Protein AF-A0A7D5PAZ8-F1 (afdb_monomer_lite)

Radius of gyration: 18.89 Å; chains: 1; bounding box: 46×23×48 Å

Structure (mmCIF, N/CA/C/O backbone):
data_AF-A0A7D5PAZ8-F1
#
_entry.id   AF-A0A7D5PAZ8-F1
#
loop_
_atom_site.group_PDB
_atom_site.id
_atom_site.type_symbol
_atom_site.label_atom_id
_atom_site.label_alt_id
_atom_site.label_comp_id
_atom_site.label_asym_id
_atom_site.label_entity_id
_atom_site.label_seq_id
_atom_site.pdbx_PDB_ins_code
_atom_site.Cartn_x
_atom_site.Cartn_y
_atom_site.Cartn_z
_atom_site.occupancy
_atom_site.B_iso_or_equiv
_atom_site.auth_seq_id
_atom_site.auth_comp_id
_atom_site.auth_asym_id
_atom_site.auth_atom_id
_atom_site.pdbx_PDB_model_num
ATOM 1 N N . MET A 1 1 ? 15.072 0.893 -30.126 1.00 60.09 1 MET A N 1
ATOM 2 C CA . MET A 1 1 ? 15.042 1.480 -28.778 1.00 60.09 1 MET A CA 1
ATOM 3 C C . MET A 1 1 ? 16.472 1.566 -28.330 1.00 60.09 1 MET A C 1
ATOM 5 O O . MET A 1 1 ? 17.144 0.543 -28.300 1.00 60.09 1 MET A O 1
ATOM 9 N N . SER A 1 2 ? 16.940 2.785 -28.148 1.00 76.88 2 SER A N 1
ATOM 10 C CA . SER A 1 2 ? 18.327 3.097 -27.815 1.00 76.88 2 SER A CA 1
ATOM 11 C C . SER A 1 2 ? 18.486 3.033 -26.297 1.00 76.88 2 SER A C 1
ATOM 13 O O . SER A 1 2 ? 17.546 3.391 -25.588 1.00 76.88 2 SER A O 1
ATOM 15 N N . ASP A 1 3 ? 19.645 2.619 -25.788 1.00 83.50 3 ASP A N 1
ATOM 16 C CA . ASP A 1 3 ? 19.871 2.496 -24.337 1.00 83.50 3 ASP A CA 1
ATOM 17 C C . ASP A 1 3 ? 19.579 3.813 -23.585 1.00 83.50 3 ASP A C 1
ATOM 19 O O . ASP A 1 3 ? 18.952 3.799 -22.530 1.00 83.50 3 ASP A O 1
ATOM 23 N N . GLN A 1 4 ? 19.847 4.965 -24.213 1.00 80.12 4 GLN A N 1
ATOM 24 C CA . GLN A 1 4 ? 19.473 6.292 -23.697 1.00 80.12 4 GLN A CA 1
ATOM 25 C C . GLN A 1 4 ? 17.962 6.512 -23.508 1.00 80.12 4 GLN A C 1
ATOM 27 O O . GLN A 1 4 ? 17.543 7.219 -22.589 1.00 80.12 4 GLN A O 1
ATOM 32 N N . GLU A 1 5 ? 17.123 5.947 -24.380 1.00 84.94 5 GLU A N 1
ATOM 33 C CA . GLU A 1 5 ? 15.663 6.056 -24.254 1.00 84.94 5 GLU A CA 1
ATOM 34 C C . GLU A 1 5 ? 15.158 5.193 -23.091 1.00 84.94 5 GLU A C 1
ATOM 36 O O . GLU A 1 5 ? 14.191 5.556 -22.422 1.00 84.94 5 GLU A O 1
ATOM 41 N N . ALA A 1 6 ? 15.819 4.059 -22.833 1.00 86.50 6 ALA A N 1
ATOM 42 C CA . ALA A 1 6 ? 15.523 3.212 -21.685 1.00 86.50 6 ALA A CA 1
ATOM 43 C C . ALA A 1 6 ? 15.943 3.886 -20.372 1.00 86.50 6 ALA A C 1
ATOM 45 O O . ALA A 1 6 ? 15.134 3.942 -19.450 1.00 86.50 6 ALA A O 1
ATOM 46 N N . GLU A 1 7 ? 17.142 4.469 -20.304 1.00 91.94 7 GLU A N 1
ATOM 47 C CA . GLU A 1 7 ? 17.615 5.201 -19.119 1.00 91.94 7 GLU A CA 1
ATOM 48 C C . GLU A 1 7 ? 16.719 6.396 -18.776 1.00 91.94 7 GLU A C 1
ATOM 50 O O . GLU A 1 7 ? 16.361 6.591 -17.615 1.00 91.94 7 GLU A O 1
ATOM 55 N N . SER A 1 8 ? 16.278 7.151 -19.787 1.00 88.44 8 SER A N 1
ATOM 56 C CA . SER A 1 8 ? 15.376 8.294 -19.581 1.00 88.44 8 SER A CA 1
ATOM 57 C C . SER A 1 8 ? 14.021 7.856 -19.014 1.00 88.44 8 SER A C 1
ATOM 59 O O . SER A 1 8 ? 13.479 8.494 -18.113 1.00 88.44 8 SER A O 1
ATOM 61 N N . ARG A 1 9 ? 13.485 6.728 -19.500 1.00 90.31 9 ARG A N 1
ATOM 62 C CA . ARG A 1 9 ? 12.237 6.150 -18.979 1.00 90.31 9 ARG A CA 1
ATOM 63 C C . ARG A 1 9 ? 12.393 5.601 -17.566 1.00 90.31 9 ARG A C 1
ATOM 65 O O . ARG A 1 9 ? 11.447 5.683 -16.791 1.00 90.31 9 ARG A O 1
ATOM 72 N N . ILE A 1 10 ? 13.550 5.031 -17.235 1.00 93.56 10 ILE A N 1
ATOM 73 C CA . ILE A 1 10 ? 13.837 4.546 -15.881 1.00 93.56 10 ILE A CA 1
ATOM 74 C C . ILE A 1 10 ? 13.847 5.723 -14.903 1.00 93.56 10 ILE A C 1
ATOM 76 O O . ILE A 1 10 ? 13.143 5.662 -13.902 1.00 93.56 10 ILE A O 1
ATOM 80 N N . GLN A 1 11 ? 14.536 6.819 -15.231 1.00 92.81 11 GLN A N 1
ATOM 81 C CA . GLN A 1 11 ? 14.566 8.014 -14.379 1.00 92.81 11 GLN A CA 1
ATOM 82 C C . GLN A 1 11 ? 13.171 8.614 -14.153 1.00 92.81 11 GLN A C 1
ATOM 84 O O . GLN A 1 11 ? 12.818 8.944 -13.022 1.00 92.81 11 GLN A O 1
ATOM 89 N N . GLU A 1 12 ? 12.351 8.709 -15.205 1.00 94.06 12 GLU A N 1
ATOM 90 C CA . GLU A 1 12 ? 10.967 9.189 -15.085 1.00 94.06 12 GLU A CA 1
ATOM 91 C C . GLU A 1 12 ? 10.134 8.288 -14.158 1.00 94.06 12 GLU A C 1
ATOM 93 O O . GLU A 1 12 ? 9.370 8.766 -13.317 1.00 94.06 12 GLU A O 1
ATOM 98 N N . LEU A 1 13 ? 10.282 6.967 -14.291 1.00 94.31 13 LEU A N 1
ATOM 99 C CA . LEU A 1 13 ? 9.573 6.006 -13.450 1.00 94.31 13 LEU A CA 1
ATOM 100 C C . LEU A 1 13 ? 10.021 6.087 -11.989 1.00 94.31 13 LEU A C 1
ATOM 102 O O . LEU A 1 13 ? 9.172 6.055 -11.101 1.00 94.31 13 LEU A O 1
ATOM 106 N N . GLU A 1 14 ? 11.319 6.236 -11.730 1.00 93.31 14 GLU A N 1
ATOM 107 C CA . GLU A 1 14 ? 11.860 6.406 -10.378 1.00 93.31 14 GLU A CA 1
ATOM 108 C C . GLU A 1 14 ? 11.327 7.676 -9.700 1.00 93.31 14 GLU A C 1
ATOM 110 O O . GLU A 1 14 ? 10.982 7.653 -8.516 1.00 93.31 14 GLU A O 1
ATOM 115 N N . GLU A 1 15 ? 11.205 8.781 -10.440 1.00 94.06 15 GLU A N 1
ATOM 116 C CA . GLU A 1 15 ? 10.649 10.029 -9.912 1.00 94.06 15 GLU A CA 1
ATOM 117 C C . GLU A 1 15 ? 9.159 9.887 -9.570 1.00 94.06 15 GLU A C 1
ATOM 119 O O . GLU A 1 15 ? 8.725 10.287 -8.486 1.00 94.06 15 GLU A O 1
ATOM 124 N N . ARG A 1 16 ? 8.389 9.227 -10.442 1.00 93.25 16 ARG A N 1
ATOM 125 C CA . ARG A 1 16 ? 6.966 8.943 -10.204 1.00 93.25 16 ARG A CA 1
ATOM 126 C C . ARG A 1 16 ? 6.746 8.010 -9.017 1.00 93.25 16 ARG A C 1
ATOM 128 O O . ARG A 1 16 ? 5.814 8.225 -8.246 1.00 93.25 16 ARG A O 1
ATOM 135 N N . VAL A 1 17 ? 7.591 6.993 -8.846 1.00 92.38 17 VAL A N 1
ATOM 136 C CA . VAL A 1 17 ? 7.541 6.108 -7.671 1.00 92.38 17 VAL A CA 1
ATOM 137 C C . VAL A 1 17 ? 7.808 6.907 -6.399 1.00 92.38 17 VAL A C 1
ATOM 139 O O . VAL A 1 17 ? 7.030 6.809 -5.454 1.00 92.38 17 VAL A O 1
ATOM 142 N N . ARG A 1 18 ? 8.823 7.777 -6.396 1.00 86.88 18 ARG A N 1
ATOM 143 C CA . ARG A 1 18 ? 9.135 8.632 -5.241 1.00 86.88 18 ARG A CA 1
ATOM 144 C C . ARG A 1 18 ? 7.979 9.565 -4.868 1.00 86.88 18 ARG A C 1
ATOM 146 O O . ARG A 1 18 ? 7.747 9.831 -3.687 1.00 86.88 18 ARG A O 1
ATOM 153 N N . GLU A 1 19 ? 7.262 10.095 -5.856 1.00 86.56 19 GLU A N 1
ATOM 154 C CA . GLU A 1 19 ? 6.077 10.920 -5.613 1.00 86.56 19 GLU A CA 1
ATOM 155 C C . GLU A 1 19 ? 4.930 10.104 -5.004 1.00 86.56 19 GLU A C 1
ATOM 157 O O . GLU A 1 19 ? 4.344 10.525 -4.005 1.00 86.56 19 GLU A O 1
ATOM 162 N N . LEU A 1 20 ? 4.663 8.911 -5.542 1.00 82.81 20 LEU A N 1
ATOM 163 C CA . LEU A 1 20 ? 3.657 7.997 -4.999 1.00 82.81 20 LEU A CA 1
ATOM 164 C C . LEU A 1 20 ? 3.982 7.586 -3.559 1.00 82.81 20 LEU A C 1
ATOM 166 O O . LEU A 1 20 ? 3.108 7.640 -2.697 1.00 82.81 20 LEU A O 1
ATOM 170 N N . GLU A 1 21 ? 5.240 7.256 -3.269 1.00 78.12 21 GLU A N 1
ATOM 171 C CA . GLU A 1 21 ? 5.701 6.943 -1.913 1.00 78.12 21 GLU A CA 1
ATOM 172 C C . GLU A 1 21 ? 5.479 8.117 -0.957 1.00 78.12 21 GLU A C 1
ATOM 174 O O . GLU A 1 21 ? 5.047 7.921 0.178 1.00 78.12 21 GLU A O 1
ATOM 179 N N . ARG A 1 22 ? 5.724 9.358 -1.400 1.00 77.38 22 ARG A N 1
ATOM 180 C CA . ARG A 1 22 ? 5.453 10.550 -0.585 1.00 77.38 22 ARG A CA 1
ATOM 181 C C . ARG A 1 22 ? 3.964 10.693 -0.270 1.00 77.38 22 ARG A C 1
ATOM 183 O O . ARG A 1 22 ? 3.635 11.011 0.871 1.00 77.38 22 ARG A O 1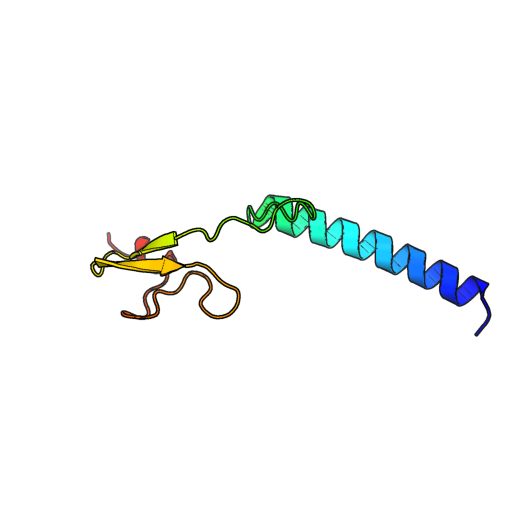
ATOM 190 N N . VAL A 1 23 ? 3.088 10.493 -1.256 1.00 76.06 23 VAL A N 1
ATOM 191 C CA . VAL A 1 23 ? 1.628 10.587 -1.074 1.00 76.06 23 VAL A CA 1
ATOM 192 C C . VAL A 1 23 ? 1.142 9.508 -0.110 1.00 76.06 23 VAL A C 1
ATOM 194 O O . VAL A 1 23 ? 0.453 9.823 0.856 1.00 76.06 23 VAL A O 1
ATOM 197 N N . VAL A 1 24 ? 1.571 8.258 -0.299 1.00 70.94 24 VAL A N 1
ATOM 198 C CA . VAL A 1 24 ? 1.188 7.146 0.584 1.00 70.94 24 VAL A CA 1
ATOM 199 C C . VAL A 1 24 ? 1.678 7.376 2.018 1.00 70.94 24 VAL A C 1
ATOM 201 O O . VAL A 1 24 ? 0.889 7.262 2.954 1.00 70.94 24 VAL A O 1
ATOM 204 N N . ASN A 1 25 ? 2.940 7.781 2.197 1.00 64.31 25 ASN A N 1
ATOM 205 C CA . ASN A 1 25 ? 3.502 8.051 3.524 1.00 64.31 25 ASN A CA 1
ATOM 206 C C . ASN A 1 25 ? 2.793 9.214 4.242 1.00 64.31 25 ASN A C 1
ATOM 208 O O . ASN A 1 25 ? 2.635 9.177 5.461 1.00 64.31 25 ASN A O 1
ATOM 212 N N . ARG A 1 26 ? 2.390 10.266 3.513 1.00 66.25 26 ARG A N 1
ATOM 213 C CA . ARG A 1 26 ? 1.772 11.465 4.099 1.00 66.25 26 ARG A CA 1
ATOM 214 C C . ARG A 1 26 ? 0.289 11.277 4.408 1.00 66.25 26 ARG A C 1
ATOM 216 O O . ARG A 1 26 ? -0.150 11.698 5.475 1.00 66.25 26 ARG A O 1
ATOM 223 N N . ASP A 1 27 ? -0.459 10.689 3.479 1.00 56.84 27 ASP A N 1
ATOM 224 C CA . ASP A 1 27 ? -1.924 10.726 3.510 1.00 56.84 27 ASP A CA 1
ATOM 225 C C . ASP A 1 27 ? -2.532 9.426 4.051 1.00 56.84 27 ASP A C 1
ATOM 227 O O . ASP A 1 27 ? -3.639 9.450 4.583 1.00 56.84 27 ASP A O 1
ATOM 231 N N . LEU A 1 28 ? -1.811 8.299 3.970 1.00 56.41 28 LEU A N 1
ATOM 232 C CA . LEU A 1 28 ? -2.305 6.996 4.434 1.00 56.41 28 LEU A CA 1
ATOM 233 C C . LEU A 1 28 ? -1.615 6.499 5.712 1.00 56.41 28 LEU A C 1
ATOM 235 O O . LEU A 1 28 ? -2.006 5.461 6.237 1.00 56.41 28 LEU A O 1
ATOM 239 N N . GLY A 1 29 ? -0.591 7.199 6.217 1.00 51.53 29 GLY A N 1
ATOM 240 C CA . GLY A 1 29 ? 0.116 6.827 7.453 1.00 51.53 29 GLY A CA 1
ATOM 241 C C . GLY A 1 29 ? 0.868 5.490 7.388 1.00 51.53 29 GLY A C 1
ATOM 242 O O . GLY A 1 29 ? 1.462 5.071 8.379 1.00 51.53 29 GLY A O 1
ATOM 243 N N . TYR A 1 30 ? 0.885 4.830 6.228 1.00 52.22 30 TYR A N 1
ATOM 244 C CA . TYR A 1 30 ? 1.765 3.707 5.956 1.00 52.22 30 TYR A CA 1
ATOM 245 C C . TYR A 1 30 ? 3.154 4.279 5.740 1.00 52.22 30 TYR A C 1
ATOM 247 O O . TYR A 1 30 ? 3.454 4.734 4.641 1.00 52.22 30 TYR A O 1
ATOM 255 N N . SER A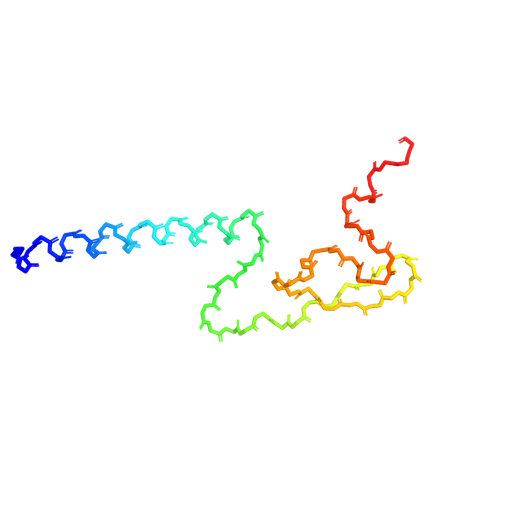 1 31 ? 3.998 4.261 6.773 1.00 49.75 31 SER A N 1
ATOM 256 C CA . SER A 1 31 ? 5.443 4.311 6.561 1.00 49.75 31 SER A CA 1
ATOM 257 C C . SER A 1 31 ? 5.803 3.115 5.687 1.00 49.75 31 SER A C 1
ATOM 259 O O . SER A 1 31 ? 6.060 2.027 6.194 1.00 49.75 31 SER A O 1
ATOM 261 N N . LEU A 1 32 ? 5.853 3.306 4.370 1.00 50.69 32 LEU A N 1
ATOM 262 C CA . LEU A 1 32 ? 6.504 2.400 3.426 1.00 50.69 32 LEU A CA 1
ATOM 263 C C . LEU A 1 32 ? 8.026 2.518 3.593 1.00 50.69 32 LEU A C 1
ATOM 265 O O . LEU A 1 32 ? 8.782 2.681 2.636 1.00 50.69 32 LEU A O 1
ATOM 269 N N . GLY A 1 33 ? 8.489 2.474 4.841 1.00 45.16 33 GLY A N 1
ATOM 270 C CA . GLY A 1 33 ? 9.870 2.202 5.147 1.00 45.16 33 GLY A CA 1
ATOM 271 C C . GLY A 1 33 ? 10.126 0.779 4.695 1.00 45.16 33 GLY A C 1
ATOM 272 O O . GLY A 1 33 ? 9.742 -0.164 5.371 1.00 45.16 33 GLY A O 1
ATOM 273 N N . TRP A 1 34 ? 10.807 0.627 3.566 1.00 48.00 34 TRP A N 1
ATOM 274 C CA . TRP A 1 34 ? 11.331 -0.637 3.040 1.00 48.00 34 TRP A CA 1
ATOM 275 C C . TRP A 1 34 ? 12.245 -1.422 4.019 1.00 48.00 34 TRP A C 1
ATOM 277 O O . TRP A 1 34 ? 12.879 -2.389 3.610 1.00 48.00 34 TRP A O 1
ATOM 287 N N . ASN A 1 35 ? 12.348 -1.019 5.292 1.00 45.62 35 ASN A N 1
ATOM 288 C CA . ASN A 1 35 ? 13.211 -1.626 6.305 1.00 45.62 35 ASN A CA 1
ATOM 289 C C . ASN A 1 35 ? 12.476 -2.305 7.464 1.00 45.62 35 ASN A C 1
ATOM 291 O O . ASN A 1 35 ? 13.126 -3.052 8.183 1.00 45.62 35 ASN A O 1
ATOM 295 N N . ASP A 1 36 ? 11.164 -2.133 7.611 1.00 43.41 36 ASP A N 1
ATOM 296 C CA . ASP A 1 36 ? 10.393 -2.920 8.570 1.00 43.41 36 ASP A CA 1
ATOM 297 C C . ASP A 1 36 ? 9.068 -3.313 7.914 1.00 43.41 36 ASP A C 1
ATOM 299 O O . ASP A 1 36 ? 8.335 -2.424 7.467 1.00 43.41 36 ASP A O 1
ATOM 303 N N . PRO A 1 37 ? 8.743 -4.618 7.797 1.00 47.41 37 PRO A N 1
ATOM 304 C CA . PRO A 1 37 ? 7.372 -4.991 7.486 1.00 47.41 37 PRO A CA 1
ATOM 305 C C . PRO A 1 37 ? 6.497 -4.298 8.536 1.00 47.41 37 PRO A C 1
ATOM 307 O O . PRO A 1 37 ? 6.839 -4.385 9.719 1.00 47.41 37 PRO A O 1
ATOM 310 N N . PRO A 1 38 ? 5.435 -3.569 8.143 1.00 52.84 38 PRO A N 1
ATOM 311 C CA . PRO A 1 38 ? 4.535 -2.993 9.126 1.00 52.84 38 PRO A CA 1
ATOM 312 C C . PRO A 1 38 ? 4.118 -4.143 10.035 1.00 52.84 38 PRO A C 1
ATOM 314 O O . PRO A 1 38 ? 3.593 -5.147 9.544 1.00 52.84 38 PRO A O 1
ATOM 317 N N . GLU A 1 39 ? 4.454 -4.051 11.326 1.00 54.41 39 GLU A N 1
ATOM 318 C CA . GLU A 1 39 ? 3.952 -5.018 12.293 1.00 54.41 39 GLU A CA 1
ATOM 319 C C . GLU A 1 39 ? 2.443 -5.101 12.065 1.00 54.41 39 GLU A C 1
ATOM 321 O O . GLU A 1 39 ? 1.821 -4.046 11.885 1.00 54.41 39 GLU A O 1
ATOM 326 N N . PRO A 1 40 ? 1.869 -6.312 11.966 1.00 56.84 40 PRO A N 1
ATOM 327 C CA . PRO A 1 40 ? 0.463 -6.458 11.641 1.00 56.84 40 PRO A CA 1
ATOM 328 C C . PRO A 1 40 ? -0.343 -5.629 12.635 1.00 56.84 40 PRO A C 1
ATOM 330 O O . PRO A 1 40 ? -0.391 -5.910 13.833 1.00 56.84 40 PRO A O 1
ATOM 333 N N . SER A 1 41 ? -0.920 -4.538 12.141 1.00 66.25 41 SER A N 1
ATOM 334 C CA . SER A 1 41 ? -1.705 -3.630 12.951 1.00 66.25 41 SER A CA 1
ATOM 335 C C . SER A 1 41 ? -3.059 -4.289 13.151 1.00 66.25 41 SER A C 1
ATOM 337 O O . SER A 1 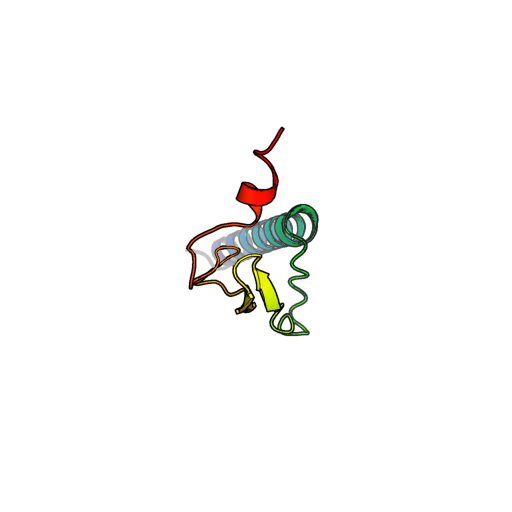41 ? -3.888 -4.358 12.246 1.00 66.25 41 SER A O 1
ATOM 339 N N . SER A 1 42 ? -3.260 -4.858 14.336 1.00 76.38 42 SER A N 1
ATOM 340 C CA . SER A 1 42 ? -4.540 -5.433 14.728 1.00 76.38 42 SER A CA 1
ATOM 341 C C . SER A 1 42 ? -5.513 -4.328 15.143 1.00 76.38 42 SER A C 1
ATOM 343 O O . SER A 1 42 ? -5.162 -3.469 15.955 1.00 76.38 42 SER A O 1
ATOM 345 N N . ILE A 1 43 ? -6.738 -4.365 14.621 1.00 78.00 43 ILE A N 1
ATOM 346 C CA . ILE A 1 43 ? -7.847 -3.488 15.009 1.00 78.00 43 ILE A CA 1
ATOM 347 C C . ILE A 1 43 ? -8.866 -4.291 15.811 1.00 78.00 43 ILE A C 1
ATOM 349 O O . ILE A 1 43 ? -9.299 -5.363 15.386 1.00 78.00 43 ILE A O 1
ATOM 353 N N . ASP A 1 44 ? -9.315 -3.715 16.924 1.00 81.31 44 ASP A N 1
ATOM 354 C CA . ASP A 1 44 ? -10.499 -4.178 17.642 1.00 81.31 44 ASP A CA 1
ATOM 355 C C . ASP A 1 44 ? -11.765 -3.592 17.007 1.00 81.31 44 ASP A C 1
ATOM 357 O O . ASP A 1 44 ? -11.982 -2.372 16.993 1.00 81.31 44 ASP A O 1
ATOM 361 N N . CYS A 1 45 ? -12.609 -4.469 16.467 1.00 80.25 45 CYS A N 1
ATOM 362 C CA . CYS A 1 45 ? -13.933 -4.105 15.989 1.00 80.25 45 CYS A CA 1
ATOM 363 C C . CYS A 1 45 ? -14.930 -4.036 17.152 1.00 80.25 45 CYS A C 1
ATOM 365 O O . CYS A 1 45 ? -14.893 -4.854 18.070 1.00 80.25 45 CYS A O 1
ATOM 367 N N . ASP A 1 46 ? -15.905 -3.130 17.065 1.00 81.12 46 ASP A N 1
ATOM 368 C CA . ASP A 1 46 ? -16.951 -2.962 18.083 1.00 81.12 46 ASP A CA 1
ATOM 369 C C . ASP A 1 46 ? -17.869 -4.199 18.221 1.00 81.12 46 ASP A C 1
ATOM 371 O O . ASP A 1 46 ? -18.597 -4.325 19.204 1.00 81.12 46 ASP A O 1
ATOM 375 N N . CYS A 1 47 ? -17.826 -5.143 17.268 1.00 81.56 47 CYS A N 1
ATOM 376 C CA . CYS A 1 47 ? -18.490 -6.446 17.399 1.00 81.56 47 CYS A CA 1
ATOM 377 C C . CYS A 1 47 ? -17.771 -7.418 18.355 1.00 81.56 47 CYS A C 1
ATOM 379 O O . CYS A 1 47 ? -18.314 -8.479 18.654 1.00 81.56 47 CYS A O 1
ATOM 381 N N . GLY A 1 48 ? -16.576 -7.063 18.841 1.00 82.50 48 GLY A N 1
ATOM 382 C CA . GLY A 1 48 ? -15.752 -7.880 19.734 1.00 82.50 48 GLY A CA 1
ATOM 383 C C . GLY A 1 48 ? -14.666 -8.696 19.030 1.00 82.50 48 GLY A C 1
ATOM 384 O O . GLY A 1 48 ? -13.923 -9.409 19.701 1.00 82.50 48 GLY A O 1
ATOM 385 N N . THR A 1 49 ? -14.555 -8.594 17.703 1.00 83.94 49 THR A N 1
ATOM 386 C CA . THR A 1 49 ? -13.536 -9.297 16.913 1.00 83.94 49 THR A CA 1
ATOM 387 C C . THR A 1 49 ? -12.303 -8.423 16.715 1.00 83.94 49 THR A C 1
ATOM 389 O O . THR A 1 49 ? -12.395 -7.330 16.154 1.00 83.94 49 THR A O 1
ATOM 392 N N . THR A 1 50 ? -11.140 -8.937 17.106 1.00 83.25 50 THR A N 1
ATOM 393 C CA . THR A 1 50 ? -9.830 -8.373 16.760 1.00 83.25 50 THR A CA 1
ATOM 394 C C . THR A 1 50 ? -9.353 -8.980 15.442 1.00 83.25 50 THR A C 1
ATOM 396 O O . THR A 1 50 ? -9.347 -10.204 15.299 1.00 83.25 50 THR A O 1
ATOM 399 N N . PHE A 1 51 ? -8.957 -8.154 14.474 1.00 81.88 51 PHE A N 1
ATOM 400 C CA . PHE A 1 51 ? -8.487 -8.622 13.165 1.00 81.88 51 PHE A CA 1
ATOM 401 C C . PHE A 1 51 ? -7.275 -7.829 12.669 1.00 81.88 51 PHE A C 1
ATOM 403 O O . PHE A 1 51 ? -7.085 -6.675 13.042 1.00 81.88 51 PHE A O 1
ATOM 410 N N . GLU A 1 52 ? -6.448 -8.450 11.829 1.00 81.19 52 GLU A N 1
ATOM 411 C CA . GLU A 1 52 ? -5.272 -7.810 11.230 1.00 81.19 52 GLU A CA 1
ATOM 412 C C . GLU A 1 52 ? -5.655 -7.004 9.985 1.00 81.19 52 GLU A C 1
ATOM 414 O O . GLU A 1 52 ? -6.366 -7.499 9.101 1.00 81.19 52 GLU A O 1
ATOM 419 N N . ILE A 1 53 ? -5.136 -5.776 9.892 1.00 72.88 53 ILE A N 1
ATOM 420 C CA . ILE A 1 53 ? -5.188 -4.988 8.662 1.00 72.88 53 ILE A CA 1
ATOM 421 C C . ILE A 1 53 ? -4.204 -5.602 7.670 1.00 72.88 53 ILE A C 1
ATOM 423 O O . ILE A 1 53 ? -2.997 -5.659 7.906 1.00 72.88 53 ILE A O 1
ATOM 427 N N . ASN A 1 54 ? -4.717 -6.038 6.529 1.00 71.69 54 ASN A N 1
ATOM 428 C CA . ASN A 1 54 ? -3.910 -6.528 5.420 1.00 71.69 54 ASN A CA 1
ATOM 429 C C . ASN A 1 54 ? -4.502 -6.040 4.088 1.00 71.69 54 ASN A C 1
ATOM 431 O O . ASN A 1 54 ? -5.557 -5.406 4.059 1.00 71.69 54 ASN A O 1
ATOM 435 N N . LEU A 1 55 ? -3.817 -6.314 2.976 1.00 65.06 55 LEU A N 1
ATOM 436 C CA . LEU A 1 55 ? -4.260 -5.882 1.644 1.00 65.06 55 LEU A CA 1
ATOM 437 C C . LEU A 1 55 ? -5.586 -6.526 1.199 1.00 65.06 55 LEU A C 1
ATOM 439 O O . LEU A 1 55 ? -6.246 -5.978 0.321 1.00 65.06 55 LEU A O 1
ATOM 443 N N . GLU A 1 56 ? -5.971 -7.668 1.776 1.00 67.75 56 GLU A N 1
ATOM 444 C CA . GLU A 1 56 ? -7.213 -8.375 1.436 1.00 67.75 56 GLU A CA 1
ATOM 445 C C . GLU A 1 56 ? -8.423 -7.819 2.201 1.00 67.75 56 GLU A C 1
ATOM 447 O O . GLU A 1 56 ? -9.481 -7.607 1.613 1.00 67.75 56 GLU A O 1
ATOM 452 N N . ASN A 1 57 ? -8.262 -7.548 3.498 1.00 64.12 57 ASN A N 1
ATOM 453 C CA . ASN A 1 57 ? -9.328 -7.108 4.400 1.00 64.12 57 ASN A CA 1
ATOM 454 C C . ASN A 1 57 ? -9.446 -5.578 4.480 1.00 64.12 57 ASN A C 1
ATOM 456 O O . ASN A 1 57 ? -10.515 -5.043 4.782 1.00 64.12 57 ASN A O 1
ATOM 460 N N . GLY A 1 58 ? -8.351 -4.851 4.235 1.00 72.88 58 GLY A N 1
ATOM 461 C CA . GLY A 1 58 ? -8.283 -3.412 4.471 1.00 72.88 58 GLY A CA 1
ATOM 462 C C . GLY A 1 58 ? -8.691 -3.056 5.906 1.00 72.88 58 GLY A C 1
ATOM 46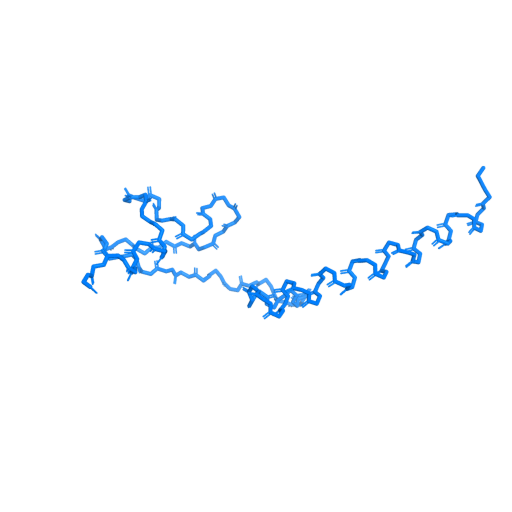3 O O . GLY A 1 58 ? -8.251 -3.688 6.863 1.00 72.88 58 GLY A O 1
ATOM 464 N N . LEU A 1 59 ? -9.552 -2.044 6.050 1.00 76.00 59 LEU A N 1
ATOM 465 C CA . LEU A 1 59 ? -10.113 -1.595 7.336 1.00 76.00 59 LEU A CA 1
ATOM 466 C C . LEU A 1 59 ? -11.494 -2.205 7.645 1.00 76.00 59 LEU A C 1
ATOM 468 O O . LEU A 1 59 ? -12.208 -1.693 8.507 1.00 76.00 59 LEU A O 1
ATOM 472 N N . ILE A 1 60 ? -11.902 -3.253 6.924 1.00 80.75 60 ILE A N 1
ATOM 473 C CA . ILE A 1 60 ? -13.226 -3.866 7.060 1.00 80.75 60 ILE A CA 1
ATOM 474 C C . ILE A 1 60 ? -13.122 -5.092 7.966 1.00 80.75 60 ILE A C 1
ATOM 476 O O . ILE A 1 60 ? -12.326 -5.996 7.717 1.00 80.75 60 ILE A O 1
ATOM 480 N N . CYS A 1 61 ? -13.952 -5.145 9.009 1.00 83.31 61 CYS A N 1
ATOM 481 C CA . CYS A 1 61 ? -14.006 -6.304 9.890 1.00 83.31 61 CYS A CA 1
ATOM 482 C C . CYS A 1 61 ? -14.535 -7.533 9.126 1.00 83.31 61 CYS A C 1
ATOM 484 O O . CYS A 1 61 ? -15.659 -7.484 8.624 1.00 83.31 61 CYS A O 1
ATOM 486 N N . PRO A 1 62 ? -13.801 -8.659 9.080 1.00 81.38 62 PRO A N 1
ATOM 487 C CA . PRO A 1 62 ? -14.219 -9.843 8.325 1.00 81.38 62 PRO A CA 1
ATOM 488 C C . PRO A 1 62 ? -15.425 -10.566 8.942 1.00 81.38 62 PRO A C 1
ATOM 490 O O . PRO A 1 62 ? -16.105 -11.321 8.255 1.00 81.38 62 PRO A O 1
ATOM 493 N N . ASP A 1 63 ? -15.691 -10.345 10.231 1.00 84.38 63 ASP A N 1
ATOM 494 C CA . ASP A 1 63 ? -16.764 -11.024 10.959 1.00 84.38 63 ASP A CA 1
ATOM 495 C C . ASP A 1 63 ? -18.110 -10.294 10.822 1.00 84.38 63 ASP A C 1
ATOM 497 O O . ASP A 1 63 ? -19.127 -10.905 10.504 1.00 84.38 63 ASP A O 1
ATOM 501 N N . CYS A 1 64 ? -18.120 -8.966 10.997 1.00 84.38 64 CYS A N 1
ATOM 502 C CA . CYS A 1 64 ? -19.351 -8.171 10.929 1.00 84.38 64 CYS A CA 1
ATOM 503 C C . CYS A 1 64 ? -19.493 -7.311 9.662 1.00 84.38 64 CYS A C 1
ATOM 505 O O . CYS A 1 64 ? -20.540 -6.693 9.467 1.00 84.38 64 CYS A O 1
ATOM 507 N N . GLY A 1 65 ? -18.461 -7.243 8.815 1.00 77.94 65 GLY A N 1
ATOM 508 C CA . GLY A 1 65 ? -18.450 -6.474 7.566 1.00 77.94 65 GLY A CA 1
ATOM 509 C C . GLY A 1 65 ? -18.427 -4.951 7.736 1.00 77.94 65 GLY A C 1
ATOM 510 O O . GLY A 1 65 ? -18.542 -4.241 6.741 1.00 77.94 65 GLY A O 1
ATOM 511 N N . ARG A 1 66 ? -18.305 -4.436 8.968 1.00 76.38 66 ARG A N 1
ATOM 512 C CA . ARG A 1 66 ? -18.274 -2.991 9.248 1.00 76.38 66 ARG A CA 1
ATOM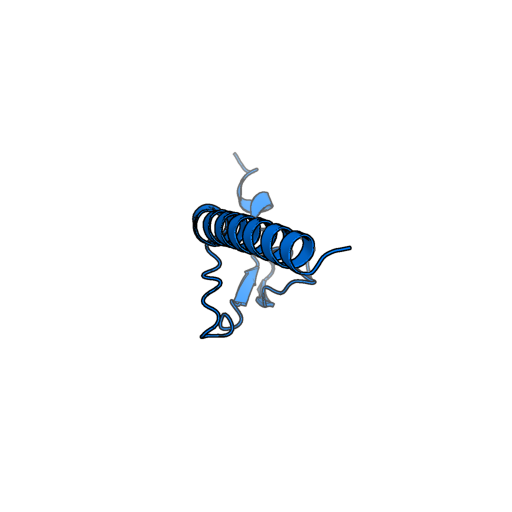 513 C C . ARG A 1 66 ? -16.879 -2.420 9.025 1.00 76.38 66 ARG A C 1
ATOM 515 O O . ARG A 1 66 ? -15.892 -3.022 9.455 1.00 76.38 66 ARG A O 1
ATOM 522 N N . GLY A 1 67 ? -16.814 -1.262 8.375 1.00 67.62 67 GLY A N 1
ATOM 523 C CA . GLY A 1 67 ? -15.585 -0.483 8.232 1.00 67.62 67 GLY A CA 1
ATOM 524 C C . GLY A 1 67 ? -15.436 0.548 9.350 1.00 67.62 67 GLY A C 1
ATOM 525 O O . GLY A 1 67 ? -16.405 0.898 10.022 1.00 67.62 67 GLY A O 1
ATOM 526 N N . SER A 1 68 ? -14.228 1.082 9.534 1.00 58.94 68 SER A N 1
ATOM 527 C CA . SER A 1 68 ? -13.990 2.190 10.476 1.00 58.94 68 SER A CA 1
ATOM 528 C C . SER A 1 68 ? -14.792 3.462 10.148 1.00 58.94 68 SER A C 1
ATOM 530 O O . SER A 1 68 ? -15.036 4.255 11.054 1.00 58.94 68 SER A O 1
ATOM 532 N N . ASP A 1 69 ? -15.238 3.647 8.899 1.00 55.78 69 ASP A N 1
ATOM 533 C CA . ASP A 1 69 ? -16.080 4.780 8.479 1.00 55.78 69 ASP A CA 1
ATOM 534 C C . ASP A 1 69 ? -17.517 4.719 9.037 1.00 55.78 69 ASP A C 1
ATOM 536 O O . ASP A 1 69 ? -18.158 5.755 9.203 1.00 55.78 69 ASP A O 1
ATOM 540 N N . ASP A 1 70 ? -18.007 3.540 9.443 1.00 53.41 70 ASP A N 1
ATOM 541 C CA . ASP A 1 70 ? -19.299 3.406 10.137 1.00 53.41 70 ASP A CA 1
ATOM 542 C C . ASP A 1 70 ? -19.268 3.982 11.570 1.00 53.41 70 ASP A C 1
ATOM 544 O O . ASP A 1 70 ? -20.311 4.102 12.215 1.00 53.41 70 ASP A O 1
ATOM 548 N N . ARG A 1 71 ? -18.095 4.388 12.089 1.00 52.50 71 ARG A N 1
ATOM 549 C CA . ARG A 1 71 ? -17.974 5.084 13.387 1.00 52.50 71 ARG A CA 1
ATOM 550 C C . ARG A 1 71 ? -18.443 6.549 13.353 1.00 52.50 71 ARG A C 1
ATOM 552 O O . ARG A 1 71 ? -18.357 7.221 14.379 1.00 52.50 71 ARG A O 1
ATOM 559 N N . GLY A 1 72 ? -18.929 7.051 12.212 1.00 45.44 72 GLY A N 1
ATOM 560 C CA . GLY A 1 72 ? -19.283 8.463 12.017 1.00 45.44 72 GLY A CA 1
ATOM 561 C C . GLY A 1 72 ? -20.767 8.805 11.855 1.00 45.44 72 GLY A C 1
ATOM 562 O O . GLY A 1 72 ? -21.099 9.983 11.933 1.00 45.44 72 GLY A O 1
ATOM 563 N N . GLU A 1 73 ? -21.674 7.841 11.665 1.00 45.09 73 GLU A N 1
ATOM 564 C CA . GLU A 1 73 ? -23.094 8.144 11.413 1.00 45.09 73 GLU A CA 1
ATOM 565 C C . GLU A 1 73 ? -23.978 7.702 12.584 1.00 45.09 73 GLU A C 1
ATOM 567 O O . GLU A 1 73 ? -24.803 6.792 12.521 1.00 45.09 73 GLU A O 1
ATOM 572 N N . SER A 1 74 ? -23.778 8.358 13.724 1.00 42.72 74 SER A N 1
ATOM 573 C CA . SER A 1 74 ? -24.755 8.390 14.808 1.00 42.72 74 SER A CA 1
ATOM 574 C C . SER A 1 74 ? -24.680 9.735 15.533 1.00 42.72 74 SER A C 1
ATOM 576 O O . SER A 1 74 ? -23.765 9.956 16.322 1.00 42.72 74 SER A O 1
ATOM 578 N N . ALA A 1 75 ? -25.726 10.538 15.287 1.00 40.00 75 ALA A N 1
ATOM 579 C CA . ALA A 1 75 ? -26.153 11.793 15.930 1.00 40.00 75 ALA A CA 1
ATOM 580 C C . A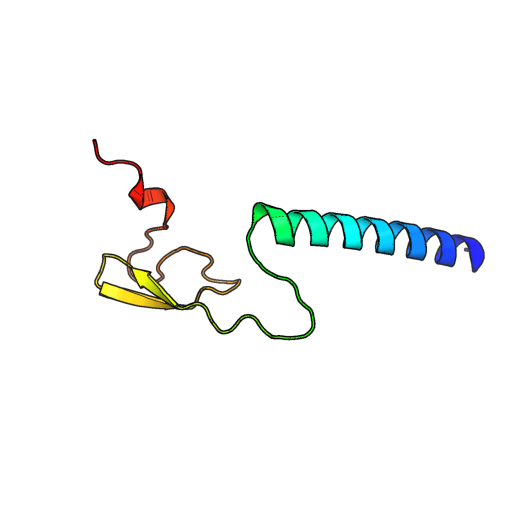LA A 1 75 ? -25.646 13.120 15.337 1.00 40.00 75 ALA A C 1
ATOM 582 O O . ALA A 1 75 ? -24.447 13.443 15.466 1.00 40.00 75 ALA A O 1
#

Sequence (75 aa):
MSDQEAESRIQELEERVRELERVVNRDLGYSLGWNDPPEPSSIDCDCGTTFEINLENGLICPDCGRGSDDRGESA

Organism: NCBI:txid869886

Foldseek 3Di:
DDVVVVVVVVVVVVVVVVVVQVCCCPPVVPPPPVPDDPDFDWDQDPVRDIDTADPVQHQADPPPRDGPVVVPPDD

pLDDT: mean 71.59, std 15.9, range [40.0, 94.31]

Secondary structure (DSSP, 8-state):
--HHHHHHHHHHHHHHHHHHHHHHHHHS-----TTSPPP--EEE-TTS-EEE--TTTTTB-TTT--BGGGGG---